Protein AF-A0A7Y3P538-F1 (afdb_monomer_lite)

Structure (mmCIF, N/CA/C/O backbone):
data_AF-A0A7Y3P538-F1
#
_entry.id   AF-A0A7Y3P538-F1
#
loop_
_atom_site.group_PDB
_atom_site.id
_atom_site.type_symbol
_atom_site.label_atom_id
_atom_site.label_alt_id
_atom_site.label_comp_id
_atom_site.label_asym_id
_atom_site.label_entity_id
_atom_site.label_seq_id
_atom_site.pdbx_PDB_ins_code
_atom_site.Cartn_x
_atom_site.Cartn_y
_atom_site.Cartn_z
_atom_site.occupancy
_atom_site.B_iso_or_equiv
_atom_site.auth_seq_id
_atom_site.auth_comp_id
_atom_site.auth_asym_id
_atom_site.auth_atom_id
_atom_site.pdbx_PDB_model_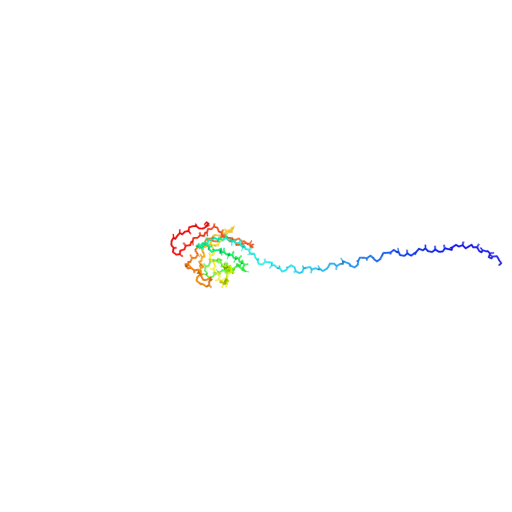num
ATOM 1 N N . MET A 1 1 ? 88.440 42.970 13.202 1.00 44.09 1 MET A N 1
ATOM 2 C CA . MET A 1 1 ? 88.211 44.032 14.210 1.00 44.09 1 MET A CA 1
ATOM 3 C C . MET A 1 1 ? 86.844 44.662 13.970 1.00 44.09 1 MET A C 1
ATOM 5 O O . MET A 1 1 ? 86.516 44.881 12.815 1.00 44.09 1 MET A O 1
ATOM 9 N N . LYS A 1 2 ? 86.126 44.970 15.065 1.00 43.16 2 LYS A N 1
ATOM 10 C CA . LYS A 1 2 ? 84.817 45.655 15.195 1.00 43.16 2 LYS A CA 1
ATOM 11 C C . LYS A 1 2 ? 83.531 44.844 14.953 1.00 43.16 2 LYS A C 1
ATOM 13 O O . LYS A 1 2 ? 82.947 44.858 13.881 1.00 43.16 2 LYS A O 1
ATOM 18 N N . SER A 1 3 ? 83.039 44.261 16.048 1.00 43.81 3 SER A N 1
ATOM 19 C CA . SER A 1 3 ? 81.609 44.252 16.410 1.00 43.81 3 SER A CA 1
ATOM 20 C C . SER A 1 3 ? 81.153 45.690 16.742 1.00 43.81 3 SER A C 1
ATOM 22 O O . SER A 1 3 ? 82.010 46.502 17.115 1.00 43.81 3 SER A O 1
ATOM 24 N N . PRO A 1 4 ? 79.847 46.030 16.659 1.00 54.31 4 PRO A N 1
ATOM 25 C CA . PRO A 1 4 ? 79.028 45.933 17.877 1.00 54.31 4 PRO A CA 1
ATOM 26 C C . PRO A 1 4 ? 77.517 45.627 17.699 1.00 54.31 4 PRO A C 1
ATOM 28 O O . PRO A 1 4 ? 76.877 45.981 16.718 1.00 54.31 4 PRO A O 1
ATOM 31 N N . PHE A 1 5 ? 76.991 44.981 18.746 1.00 46.22 5 PHE A N 1
ATOM 32 C CA . PHE A 1 5 ? 75.674 45.079 19.397 1.00 46.22 5 PHE A CA 1
ATOM 33 C C . PHE A 1 5 ? 74.522 45.871 18.745 1.00 46.22 5 PHE A C 1
ATOM 35 O O . PHE A 1 5 ? 74.598 47.089 18.627 1.00 46.22 5 PHE A O 1
ATOM 42 N N . PHE A 1 6 ? 73.355 45.219 18.621 1.00 47.97 6 PHE A N 1
ATOM 43 C CA . PHE A 1 6 ? 72.080 45.814 19.050 1.00 47.97 6 PHE A CA 1
ATOM 44 C C . PHE A 1 6 ? 71.106 44.743 19.567 1.00 47.97 6 PHE A C 1
ATOM 46 O O . PHE A 1 6 ? 70.861 43.722 18.932 1.00 47.97 6 PHE A O 1
ATOM 53 N N . ALA A 1 7 ? 70.572 44.987 20.761 1.00 48.38 7 ALA A N 1
ATOM 54 C CA . ALA A 1 7 ? 69.593 44.163 21.455 1.00 48.38 7 ALA A CA 1
ATOM 55 C C . ALA A 1 7 ? 68.154 44.566 21.085 1.00 48.38 7 ALA A C 1
ATOM 57 O O . ALA A 1 7 ? 67.889 45.755 20.931 1.00 48.38 7 ALA A O 1
ATOM 58 N N . ARG A 1 8 ? 67.214 43.608 21.062 1.00 49.75 8 ARG A N 1
ATOM 59 C CA . ARG A 1 8 ? 65.783 43.760 21.444 1.00 49.75 8 ARG A CA 1
ATOM 60 C C . ARG A 1 8 ? 65.087 42.398 21.307 1.00 49.75 8 ARG A C 1
ATOM 62 O O . ARG A 1 8 ? 65.003 41.843 20.228 1.00 49.75 8 ARG A O 1
ATOM 69 N N . ARG A 1 9 ? 64.854 41.702 22.422 1.00 47.31 9 ARG A N 1
ATOM 70 C CA . ARG A 1 9 ? 63.584 41.644 23.179 1.00 47.31 9 ARG A CA 1
ATOM 71 C C . ARG A 1 9 ? 62.372 41.143 22.374 1.00 47.31 9 ARG A C 1
ATOM 73 O O . ARG A 1 9 ? 61.715 41.919 21.705 1.00 47.31 9 ARG A O 1
ATOM 80 N N . ARG A 1 10 ? 62.050 39.880 22.683 1.00 49.94 10 ARG A N 1
ATOM 81 C CA . ARG A 1 10 ? 60.752 39.339 23.127 1.00 49.94 10 ARG A CA 1
ATOM 82 C C . ARG A 1 10 ? 59.571 39.295 22.142 1.00 49.94 10 ARG A C 1
ATOM 84 O O . ARG A 1 10 ? 59.116 40.299 21.620 1.00 49.94 10 ARG A O 1
ATOM 91 N N . THR A 1 11 ? 59.001 38.084 22.142 1.00 51.12 11 THR A N 1
ATOM 92 C CA . THR A 1 11 ? 57.578 37.724 22.025 1.00 51.12 11 THR A CA 1
ATOM 93 C C . THR A 1 11 ? 56.894 37.976 20.693 1.00 51.12 11 THR A C 1
ATOM 95 O O . THR A 1 11 ? 56.329 39.038 20.485 1.00 51.12 11 THR A O 1
ATOM 98 N N . LEU A 1 12 ? 56.799 36.915 19.890 1.00 48.12 12 LEU A N 1
ATOM 99 C CA . LEU A 1 12 ? 55.646 36.648 19.030 1.00 48.12 12 LEU A CA 1
ATOM 100 C C . LEU A 1 12 ? 55.311 35.161 19.171 1.00 48.12 12 LEU A C 1
ATOM 102 O O . LEU A 1 12 ? 55.848 34.300 18.481 1.00 48.12 12 LEU A O 1
ATOM 106 N N . GLY A 1 13 ? 54.496 34.874 20.185 1.00 44.81 13 GLY A N 1
ATOM 107 C CA . GLY A 1 13 ? 53.832 33.594 20.332 1.00 44.81 13 GLY A CA 1
ATOM 108 C C . GLY A 1 13 ? 52.580 33.544 19.462 1.00 44.81 13 GLY A C 1
ATOM 109 O O . GLY A 1 13 ? 51.925 34.558 19.251 1.00 44.81 13 GLY A O 1
ATOM 110 N N . SER A 1 14 ? 52.248 32.319 19.063 1.00 51.06 14 SER A N 1
ATOM 111 C CA . SER A 1 14 ? 50.906 31.862 18.713 1.00 51.06 14 SER A CA 1
ATOM 112 C C . SER A 1 14 ? 50.258 32.502 17.480 1.00 51.06 14 SER A C 1
ATOM 114 O O . SER A 1 14 ? 49.487 33.450 17.579 1.00 51.06 14 SER A O 1
ATOM 116 N N . LEU A 1 15 ? 50.483 31.891 16.315 1.00 53.59 15 LEU A N 1
ATOM 117 C CA . LEU A 1 15 ? 49.561 31.990 15.186 1.00 53.59 15 LEU A CA 1
ATOM 118 C C . LEU A 1 15 ? 49.199 30.584 14.696 1.00 53.59 15 LEU A C 1
ATOM 120 O O . LEU A 1 15 ? 49.924 29.951 13.940 1.00 53.59 15 LEU A O 1
ATOM 124 N N . LEU A 1 16 ? 48.057 30.143 15.222 1.00 49.12 16 LEU A N 1
ATOM 125 C CA . LEU A 1 16 ? 47.016 29.350 14.577 1.00 49.12 16 LEU A CA 1
ATOM 126 C C . LEU A 1 16 ? 47.419 28.050 13.863 1.00 49.12 16 LEU A C 1
ATOM 128 O O . LEU A 1 16 ? 47.806 28.021 12.698 1.00 49.12 16 LEU A O 1
ATOM 132 N N . ALA A 1 17 ? 47.120 26.957 14.569 1.00 47.69 17 ALA A N 1
ATOM 133 C CA . ALA A 1 17 ? 46.747 25.663 14.021 1.00 47.69 17 ALA A CA 1
ATOM 134 C C . ALA A 1 17 ? 45.646 25.830 12.957 1.00 47.69 17 ALA A C 1
ATOM 136 O O . ALA A 1 17 ? 44.467 26.018 13.265 1.00 47.69 17 ALA A O 1
ATOM 137 N N . LEU A 1 18 ? 46.056 25.798 11.692 1.00 49.16 18 LEU A N 1
ATOM 138 C CA . LEU A 1 18 ? 45.175 25.907 10.543 1.00 49.16 18 LEU A CA 1
ATOM 139 C C . LEU A 1 18 ? 44.612 24.519 10.204 1.00 49.16 18 LEU A C 1
ATOM 141 O O . LEU A 1 18 ? 45.267 23.690 9.583 1.00 49.16 18 LEU A O 1
ATOM 145 N N . ALA A 1 19 ? 43.375 24.306 10.651 1.00 49.66 19 ALA A N 1
ATOM 146 C CA . ALA A 1 19 ? 42.333 23.574 9.935 1.00 49.66 19 ALA A CA 1
ATOM 147 C C . ALA A 1 19 ? 42.648 22.132 9.483 1.00 49.66 19 ALA A C 1
ATOM 149 O O . ALA A 1 19 ? 42.671 21.808 8.297 1.00 49.66 19 ALA A O 1
ATOM 150 N N . ALA A 1 20 ? 42.727 21.226 10.457 1.00 48.34 20 ALA A N 1
ATOM 151 C CA . ALA A 1 20 ? 42.351 19.829 10.264 1.00 48.34 20 ALA A CA 1
ATOM 152 C C . ALA A 1 20 ? 40.820 19.731 10.094 1.00 48.34 20 ALA A C 1
ATOM 154 O O . ALA A 1 20 ? 40.092 19.512 11.057 1.00 48.34 20 ALA A O 1
ATOM 155 N N . ALA A 1 21 ? 40.317 19.962 8.882 1.00 51.53 21 ALA A N 1
ATOM 156 C CA . ALA A 1 21 ? 38.905 19.753 8.552 1.00 51.53 21 ALA A CA 1
ATOM 157 C C . ALA A 1 21 ? 38.716 19.413 7.066 1.00 51.53 21 ALA A C 1
ATOM 159 O O . ALA A 1 21 ? 37.837 19.952 6.401 1.00 51.53 21 ALA A O 1
ATOM 160 N N . LEU A 1 22 ? 39.536 18.510 6.521 1.00 50.47 22 LEU A N 1
ATOM 161 C CA . LEU A 1 22 ? 39.192 17.861 5.257 1.00 50.47 22 LEU A CA 1
ATOM 162 C C . LEU A 1 22 ? 38.254 16.686 5.540 1.00 50.47 22 LEU A C 1
ATOM 164 O O . LEU A 1 22 ? 38.666 15.547 5.731 1.00 50.47 22 LEU A O 1
ATOM 168 N N . SER A 1 23 ? 36.971 17.048 5.581 1.00 46.97 23 SER A N 1
ATOM 169 C CA . SER A 1 23 ? 35.873 16.333 4.927 1.00 46.97 23 SER A CA 1
ATOM 170 C C . SER A 1 23 ? 35.831 14.815 5.132 1.00 46.97 23 SER A C 1
ATOM 172 O O . SER A 1 23 ? 36.270 14.042 4.280 1.00 46.97 23 SER A O 1
ATOM 174 N N . LEU A 1 24 ? 35.151 14.396 6.207 1.00 49.81 24 LEU A N 1
ATOM 175 C CA . LEU A 1 24 ? 34.393 13.147 6.191 1.00 49.81 24 LEU A CA 1
ATOM 176 C C . LEU A 1 24 ? 33.415 13.232 5.012 1.00 49.81 24 LEU A C 1
ATOM 178 O O . LEU A 1 24 ? 32.384 13.900 5.091 1.00 49.81 24 LEU A O 1
ATOM 182 N N . GLY A 1 25 ? 33.765 12.581 3.905 1.00 41.06 25 GLY A N 1
ATOM 183 C CA . GLY A 1 25 ? 32.829 12.290 2.835 1.00 41.06 25 GLY A CA 1
ATOM 184 C C . GLY A 1 25 ? 31.712 11.442 3.422 1.00 41.06 25 GLY A C 1
ATOM 185 O O . GLY A 1 25 ? 31.897 10.255 3.684 1.00 41.06 25 GLY A O 1
ATOM 186 N N . SER A 1 26 ? 30.563 12.064 3.681 1.00 48.25 26 SER A N 1
ATOM 187 C CA . SER A 1 26 ? 29.347 11.332 3.990 1.00 48.25 26 SER A CA 1
ATOM 188 C C . SER A 1 26 ? 29.054 10.452 2.784 1.00 48.25 26 SER A C 1
ATOM 190 O O . SER A 1 26 ? 28.695 10.952 1.716 1.00 48.25 26 SER A O 1
ATOM 192 N N . VAL A 1 27 ? 29.241 9.146 2.945 1.00 47.38 27 VAL A N 1
ATOM 193 C CA . VAL A 1 27 ? 28.747 8.148 2.007 1.00 47.38 27 VAL A CA 1
ATOM 194 C C . VAL A 1 27 ? 27.227 8.285 2.041 1.00 47.38 27 VAL A C 1
ATOM 196 O O . VAL A 1 27 ? 26.561 7.796 2.952 1.00 47.38 27 VAL A O 1
ATOM 199 N N . GLY A 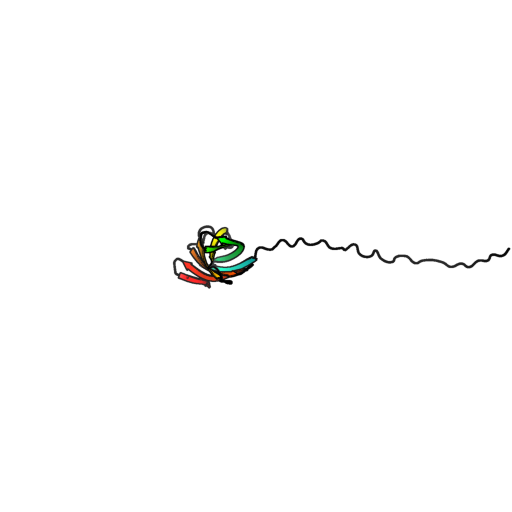1 28 ? 26.686 9.084 1.122 1.00 40.66 28 GLY A N 1
ATOM 200 C CA . GLY A 1 28 ? 25.256 9.255 0.947 1.00 40.66 28 GLY A CA 1
ATOM 201 C C . GLY A 1 28 ? 24.692 7.926 0.487 1.00 40.66 28 GLY A C 1
ATOM 202 O O . GLY A 1 28 ? 24.713 7.624 -0.701 1.00 40.66 28 GLY A O 1
ATOM 203 N N . SER A 1 29 ? 24.235 7.113 1.437 1.00 44.25 29 SER A N 1
ATOM 204 C CA . SER A 1 29 ? 23.421 5.943 1.140 1.00 44.25 29 SER A CA 1
ATOM 205 C C . SER A 1 29 ? 22.230 6.434 0.319 1.00 44.25 29 SER A C 1
ATOM 207 O O . SER A 1 29 ? 21.527 7.349 0.763 1.00 44.25 29 SER A O 1
ATOM 209 N N . ALA A 1 30 ? 22.058 5.914 -0.898 1.00 48.38 30 ALA A N 1
ATOM 210 C CA . ALA A 1 30 ? 20.920 6.234 -1.747 1.00 48.38 30 ALA A CA 1
ATOM 211 C C . ALA A 1 30 ? 19.647 5.939 -0.941 1.00 48.38 30 ALA A C 1
ATOM 213 O O . ALA A 1 30 ? 19.305 4.782 -0.708 1.00 48.38 30 ALA A O 1
ATOM 214 N N . ARG A 1 31 ? 19.002 6.985 -0.411 1.00 55.72 31 ARG A N 1
ATOM 215 C CA . ARG A 1 31 ? 17.783 6.829 0.382 1.00 55.72 31 ARG A CA 1
ATOM 216 C C . ARG A 1 31 ? 16.739 6.209 -0.536 1.00 55.72 31 ARG A C 1
ATOM 218 O O . ARG A 1 31 ? 16.419 6.797 -1.566 1.00 55.72 31 ARG A O 1
ATOM 225 N N . ALA A 1 32 ? 16.222 5.042 -0.154 1.00 62.69 32 ALA A N 1
ATOM 226 C CA . ALA A 1 32 ? 15.003 4.506 -0.738 1.00 62.69 32 ALA A CA 1
ATOM 227 C C . ALA A 1 32 ? 13.952 5.622 -0.757 1.00 62.69 32 ALA A C 1
ATOM 229 O O . ALA A 1 32 ? 13.802 6.367 0.219 1.00 62.69 32 ALA A O 1
ATOM 230 N N . ALA A 1 33 ? 13.289 5.788 -1.895 1.00 83.56 33 ALA A N 1
ATOM 231 C CA . ALA A 1 33 ? 12.320 6.848 -2.066 1.00 83.56 33 ALA A CA 1
ATOM 232 C C . ALA A 1 33 ? 11.062 6.508 -1.272 1.00 83.56 33 ALA A C 1
ATOM 234 O O . ALA A 1 33 ? 10.236 5.713 -1.723 1.00 83.56 33 ALA A O 1
ATOM 235 N N . CYS A 1 34 ? 10.964 7.074 -0.072 1.00 93.00 34 CYS A N 1
ATOM 236 C CA . CYS A 1 34 ? 9.865 6.809 0.837 1.00 93.00 34 CYS A CA 1
ATOM 237 C C . CYS A 1 34 ? 8.883 7.981 0.904 1.00 93.00 34 CYS A C 1
ATOM 239 O O . CYS A 1 34 ? 9.297 9.133 1.039 1.00 93.00 34 CYS A O 1
ATOM 241 N N . SER A 1 35 ? 7.588 7.680 0.907 1.00 94.50 35 SER A N 1
ATOM 242 C CA . SER A 1 35 ? 6.524 8.592 1.327 1.00 94.50 35 SER A CA 1
ATOM 243 C C . SER A 1 35 ? 5.913 8.121 2.636 1.00 94.50 35 SER A C 1
ATOM 245 O O . SER A 1 35 ? 5.903 6.928 2.934 1.00 94.50 35 SER A O 1
ATOM 247 N N . SER A 1 36 ? 5.341 9.047 3.400 1.00 94.81 36 SER A N 1
ATOM 248 C CA . SER A 1 36 ? 4.535 8.708 4.567 1.00 94.81 36 SER A CA 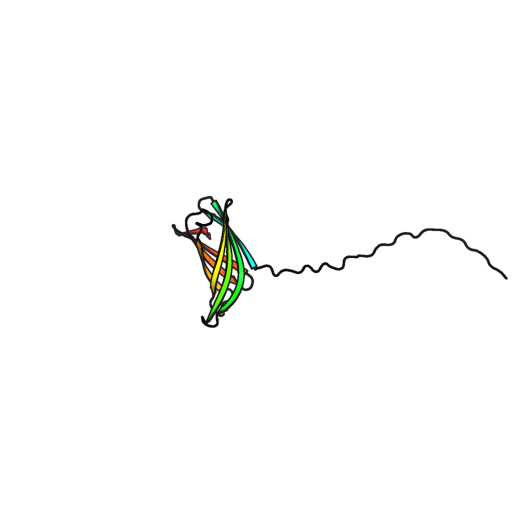1
ATOM 249 C C . SER A 1 36 ? 3.250 9.516 4.576 1.00 94.81 36 SER A C 1
ATOM 251 O O . SER A 1 36 ? 3.268 10.720 4.327 1.00 94.81 36 SER A O 1
ATOM 253 N N . GLU A 1 37 ? 2.149 8.843 4.882 1.00 94.56 37 GLU A N 1
ATOM 254 C CA . GLU A 1 37 ? 0.827 9.435 5.018 1.00 94.56 37 GLU A CA 1
ATOM 255 C C . GLU A 1 37 ? 0.170 8.981 6.316 1.00 94.56 37 GLU A C 1
ATOM 257 O O . GLU A 1 37 ? 0.502 7.931 6.876 1.00 94.56 37 GLU A O 1
ATOM 262 N N . ARG A 1 38 ? -0.748 9.805 6.819 1.00 93.81 38 ARG A N 1
ATOM 263 C CA . ARG A 1 38 ? -1.493 9.535 8.045 1.00 93.81 38 ARG A CA 1
ATOM 264 C C . ARG A 1 38 ? -2.978 9.700 7.797 1.00 93.81 38 ARG A C 1
ATOM 266 O O . ARG A 1 38 ? -3.408 10.681 7.200 1.00 93.81 38 ARG A O 1
ATOM 273 N N . PHE A 1 39 ? -3.735 8.764 8.336 1.00 90.75 39 PHE A N 1
ATOM 274 C CA . PHE A 1 39 ? -5.178 8.673 8.240 1.00 90.75 39 PHE A CA 1
ATOM 275 C C . PHE A 1 39 ? -5.767 8.420 9.625 1.00 90.75 39 PHE A C 1
ATOM 277 O O . PHE A 1 39 ? -5.052 8.108 10.578 1.00 90.75 39 PHE A O 1
ATOM 284 N N . THR A 1 40 ? -7.085 8.529 9.742 1.00 90.62 40 THR A N 1
ATOM 285 C CA . THR A 1 40 ? -7.810 8.070 10.930 1.00 90.62 40 THR A CA 1
ATOM 286 C C . THR A 1 40 ? -8.847 7.045 10.498 1.00 90.62 40 THR A C 1
ATOM 288 O O . THR A 1 40 ? -9.711 7.358 9.684 1.00 90.62 40 THR A O 1
ATOM 291 N N . VAL A 1 41 ? -8.765 5.834 11.046 1.00 88.81 41 VAL A N 1
ATOM 292 C CA . VAL A 1 41 ? -9.687 4.721 10.785 1.00 88.81 41 VAL A CA 1
ATOM 293 C C . VAL A 1 41 ? -10.372 4.370 12.096 1.00 88.81 41 VAL A C 1
ATOM 295 O O . VAL A 1 41 ? -9.694 4.039 13.061 1.00 88.81 41 VAL A O 1
ATOM 298 N N . GLU A 1 42 ? -11.699 4.495 12.166 1.00 85.88 42 GLU A N 1
ATOM 299 C CA . GLU A 1 42 ? -12.475 4.190 13.384 1.00 85.88 42 GLU A CA 1
ATOM 300 C C . GLU A 1 42 ? -11.916 4.860 14.658 1.00 85.88 42 GLU A C 1
ATOM 302 O O . GLU A 1 42 ? -11.840 4.258 15.726 1.00 85.88 42 GLU A O 1
ATOM 307 N N . ARG A 1 43 ? -11.498 6.131 14.551 1.00 89.50 43 ARG A N 1
ATOM 308 C CA . ARG A 1 43 ? -10.828 6.913 15.621 1.00 89.50 43 ARG A CA 1
ATOM 309 C C . ARG A 1 43 ? -9.423 6.433 16.007 1.00 89.50 43 ARG A C 1
ATOM 311 O O . ARG A 1 43 ? -8.816 7.014 16.903 1.00 89.50 43 ARG A O 1
ATOM 318 N N . THR A 1 44 ? -8.878 5.440 15.316 1.00 91.94 44 THR A N 1
ATOM 319 C CA . THR A 1 44 ? -7.490 5.003 15.466 1.00 91.94 44 THR A CA 1
ATOM 320 C C . THR A 1 44 ? -6.620 5.685 14.410 1.00 91.94 44 THR A C 1
ATOM 322 O O . THR A 1 44 ? -6.911 5.575 13.216 1.00 91.94 44 THR A O 1
ATOM 325 N N . PRO A 1 45 ? -5.550 6.400 14.798 1.00 94.19 45 PRO A N 1
ATOM 326 C CA . PRO A 1 45 ? -4.632 6.962 13.822 1.00 94.19 45 PRO A CA 1
ATOM 327 C C . PRO A 1 45 ? -3.855 5.832 13.137 1.00 94.19 45 PRO A C 1
ATOM 329 O O . PRO A 1 45 ? -3.251 4.985 13.796 1.00 94.19 45 PRO A O 1
ATOM 332 N N . LEU A 1 46 ? -3.872 5.840 11.810 1.00 95.25 46 LEU A N 1
ATOM 333 C CA . LEU A 1 46 ? -3.166 4.907 10.942 1.00 95.25 46 LEU A CA 1
ATOM 334 C C . LEU A 1 46 ? -2.066 5.675 10.211 1.00 95.25 46 LEU A C 1
ATOM 336 O O . LEU A 1 46 ? -2.347 6.669 9.546 1.00 95.25 46 LEU A O 1
ATOM 340 N N . SER A 1 47 ? -0.821 5.229 10.312 1.00 96.75 47 SER A N 1
ATOM 341 C CA . SER A 1 47 ? 0.287 5.734 9.499 1.00 96.75 47 SER A CA 1
ATOM 342 C C . SER A 1 47 ? 0.668 4.696 8.454 1.00 96.75 47 SER A C 1
ATOM 344 O O . SER A 1 47 ? 0.731 3.504 8.752 1.00 96.75 47 SER A O 1
ATOM 346 N N . ILE A 1 48 ? 0.934 5.150 7.236 1.00 96.81 48 ILE A N 1
ATOM 347 C CA . ILE A 1 48 ? 1.396 4.314 6.131 1.00 96.81 48 ILE A CA 1
ATOM 348 C C . ILE A 1 48 ? 2.681 4.924 5.610 1.00 96.81 48 ILE A C 1
ATOM 350 O O . ILE A 1 48 ? 2.721 6.102 5.262 1.00 96.81 48 ILE A O 1
ATOM 354 N N . GLN A 1 49 ? 3.737 4.131 5.566 1.00 97.25 49 GLN A N 1
ATOM 355 C CA . GLN A 1 49 ? 4.993 4.478 4.935 1.00 97.25 49 GLN A CA 1
ATOM 356 C C . GLN A 1 49 ? 5.206 3.546 3.750 1.00 97.25 49 GLN A C 1
ATOM 358 O O . GLN A 1 49 ? 5.164 2.331 3.906 1.00 97.25 49 GLN A O 1
ATOM 363 N N . LEU A 1 50 ? 5.426 4.117 2.575 1.00 96.56 50 LEU A N 1
ATOM 364 C CA . LEU A 1 50 ? 5.701 3.381 1.348 1.00 96.56 50 LEU A CA 1
ATOM 365 C C . LEU A 1 50 ? 7.120 3.702 0.928 1.00 96.56 50 LEU A C 1
ATOM 367 O O . LEU A 1 50 ? 7.449 4.875 0.815 1.00 96.56 50 LEU A O 1
ATOM 371 N N . CYS A 1 51 ? 7.944 2.694 0.691 1.00 95.19 51 CYS A N 1
ATOM 372 C CA . CYS A 1 51 ? 9.312 2.856 0.227 1.00 95.19 51 CYS A CA 1
ATOM 373 C C . CYS A 1 51 ? 9.496 2.089 -1.076 1.00 95.19 51 CYS A C 1
ATOM 375 O O . CYS A 1 51 ? 9.368 0.867 -1.112 1.00 95.19 51 CYS A O 1
ATOM 377 N N . LEU A 1 52 ? 9.806 2.807 -2.152 1.00 94.00 52 LEU A N 1
ATOM 378 C CA . LEU A 1 52 ? 10.140 2.192 -3.430 1.00 94.00 52 LEU A CA 1
ATOM 379 C C . LEU A 1 52 ? 11.543 1.580 -3.335 1.00 94.00 52 LEU A C 1
ATOM 381 O O . LEU A 1 52 ? 12.521 2.309 -3.147 1.00 94.00 52 LEU A O 1
ATOM 385 N N . SER A 1 53 ? 11.641 0.257 -3.461 1.00 90.19 53 SER A N 1
ATOM 386 C CA . SER A 1 53 ? 12.913 -0.466 -3.373 1.00 90.19 53 SER A CA 1
ATOM 387 C C . SER A 1 53 ? 13.559 -0.655 -4.745 1.00 90.19 53 SER A C 1
ATOM 389 O O . SER A 1 53 ? 14.767 -0.469 -4.887 1.00 90.19 53 SER A O 1
ATOM 391 N N . SER A 1 54 ? 12.774 -0.966 -5.779 1.00 89.56 54 SER A N 1
ATOM 392 C CA . SER A 1 54 ? 13.270 -1.080 -7.153 1.00 89.56 54 SER A CA 1
ATOM 393 C C . SER A 1 54 ? 12.148 -0.969 -8.184 1.00 89.56 54 SER A C 1
ATOM 395 O O . SER A 1 54 ? 10.970 -1.142 -7.874 1.00 89.56 54 SER A O 1
ATOM 397 N N . ILE A 1 55 ? 12.519 -0.682 -9.435 1.00 89.88 55 ILE A N 1
ATOM 398 C CA . ILE A 1 55 ? 11.645 -0.888 -10.590 1.00 89.88 55 ILE A CA 1
ATOM 399 C C . ILE A 1 55 ? 12.422 -1.693 -11.625 1.00 89.88 55 ILE A C 1
ATOM 401 O O . ILE A 1 55 ? 13.432 -1.216 -12.142 1.00 89.88 55 ILE A O 1
ATOM 405 N N . ALA A 1 56 ? 11.947 -2.896 -11.928 1.00 88.81 56 ALA A N 1
ATOM 406 C CA . ALA A 1 56 ? 12.526 -3.783 -12.925 1.00 88.81 56 ALA A CA 1
ATOM 407 C C . ALA A 1 56 ? 11.645 -3.841 -14.177 1.00 88.81 56 ALA A C 1
ATOM 409 O O . ALA A 1 56 ? 10.441 -3.592 -14.121 1.00 88.81 56 ALA A O 1
ATOM 410 N N . ILE A 1 57 ? 12.249 -4.159 -15.318 1.00 86.12 57 ILE A N 1
ATOM 411 C CA . ILE A 1 57 ? 11.510 -4.535 -16.525 1.00 86.12 57 ILE A CA 1
ATOM 412 C C . ILE A 1 57 ? 11.313 -6.046 -16.456 1.00 86.12 57 ILE A C 1
ATOM 414 O O . ILE A 1 57 ? 12.288 -6.773 -16.275 1.00 86.12 57 ILE A O 1
ATOM 418 N N . ASP A 1 58 ? 10.074 -6.503 -16.602 1.00 81.94 58 ASP A N 1
ATOM 419 C CA . ASP A 1 58 ? 9.762 -7.903 -16.852 1.00 81.94 58 ASP A CA 1
ATOM 420 C C . ASP A 1 58 ? 9.679 -8.113 -18.376 1.00 81.94 58 ASP A C 1
ATOM 422 O O . ASP A 1 58 ? 8.681 -7.732 -19.005 1.00 81.94 58 ASP A O 1
ATOM 426 N N . PRO A 1 59 ? 10.729 -8.681 -19.000 1.00 69.00 59 PRO A N 1
ATOM 427 C CA . PRO A 1 59 ? 10.767 -8.879 -20.443 1.00 69.00 59 PRO A CA 1
ATOM 428 C C . PRO A 1 59 ? 9.759 -9.931 -20.924 1.00 69.00 59 PRO A C 1
ATOM 430 O O . PRO A 1 59 ? 9.393 -9.902 -22.096 1.00 69.00 59 PRO A O 1
ATOM 433 N N . ALA A 1 60 ? 9.301 -10.840 -20.056 1.00 75.38 60 ALA A N 1
ATOM 434 C CA . ALA A 1 60 ? 8.335 -11.874 -20.418 1.00 75.38 60 ALA A CA 1
ATOM 435 C C . ALA A 1 60 ? 6.902 -11.327 -20.421 1.00 75.38 60 ALA A C 1
ATOM 437 O O . ALA A 1 60 ? 6.110 -11.667 -21.299 1.00 75.38 60 ALA A O 1
ATOM 438 N N . ALA A 1 61 ? 6.581 -10.451 -19.467 1.00 69.56 61 ALA A N 1
ATOM 439 C CA . ALA A 1 61 ? 5.263 -9.828 -19.360 1.00 69.56 61 ALA A CA 1
ATOM 440 C C . ALA A 1 61 ? 5.118 -8.541 -20.189 1.00 69.56 61 ALA A C 1
ATOM 442 O O . ALA A 1 61 ? 4.028 -7.974 -20.243 1.00 69.56 61 ALA A O 1
ATOM 443 N N . GLY A 1 62 ? 6.207 -8.039 -20.787 1.00 79.31 62 GLY A N 1
ATOM 444 C CA . GLY A 1 62 ? 6.209 -6.744 -21.468 1.00 79.31 62 GLY A CA 1
ATOM 445 C C . GLY A 1 62 ? 5.725 -5.623 -20.546 1.00 79.31 62 GLY A C 1
ATOM 446 O O . GLY A 1 62 ? 4.986 -4.748 -20.986 1.00 79.31 62 GLY A O 1
ATOM 447 N N . SER A 1 63 ? 6.081 -5.694 -19.260 1.00 84.94 63 SER A N 1
ATOM 448 C CA . SER A 1 63 ? 5.633 -4.779 -18.206 1.00 84.94 63 SER A CA 1
ATOM 449 C C . SER A 1 63 ? 6.802 -4.352 -17.321 1.00 84.94 63 SER A C 1
ATOM 451 O O . SER A 1 63 ? 7.910 -4.885 -17.417 1.00 84.94 63 SER A O 1
ATOM 453 N N . ARG A 1 64 ? 6.590 -3.346 -16.474 1.00 90.12 64 ARG A N 1
ATOM 454 C CA . ARG A 1 64 ? 7.540 -2.989 -15.415 1.00 90.12 64 ARG A CA 1
ATOM 455 C C . ARG A 1 64 ? 6.969 -3.423 -14.075 1.00 90.12 64 ARG A C 1
ATOM 457 O O . ARG A 1 64 ? 5.789 -3.215 -13.827 1.00 90.12 64 ARG A O 1
ATOM 464 N N . ILE A 1 65 ? 7.806 -3.968 -13.204 1.00 91.81 65 ILE A N 1
ATOM 465 C CA . ILE A 1 65 ? 7.422 -4.339 -11.842 1.00 91.81 65 ILE A CA 1
ATOM 466 C C . ILE A 1 65 ? 8.107 -3.374 -10.884 1.00 91.81 65 ILE A C 1
ATOM 468 O O . ILE A 1 65 ? 9.337 -3.315 -10.835 1.00 91.81 65 ILE A O 1
ATOM 472 N N . ALA A 1 66 ? 7.320 -2.602 -10.141 1.00 92.06 66 ALA A N 1
ATOM 473 C CA . ALA A 1 66 ? 7.816 -1.802 -9.030 1.00 92.06 66 ALA A CA 1
ATOM 474 C C . ALA A 1 66 ? 7.661 -2.574 -7.720 1.00 92.06 66 ALA A C 1
ATOM 476 O O . ALA A 1 66 ? 6.563 -3.008 -7.373 1.00 92.06 66 ALA A O 1
ATOM 477 N N . HIS A 1 67 ? 8.759 -2.724 -6.988 1.00 94.00 67 HIS A N 1
ATOM 478 C CA . HIS A 1 67 ? 8.762 -3.311 -5.658 1.00 94.00 67 HIS A CA 1
ATOM 479 C C . HIS A 1 67 ? 8.649 -2.194 -4.623 1.00 94.00 67 HIS A C 1
ATOM 481 O O . HIS A 1 67 ? 9.474 -1.276 -4.585 1.00 94.00 67 HIS A O 1
ATOM 487 N N . VAL A 1 68 ? 7.600 -2.252 -3.809 1.00 95.38 68 VAL A N 1
ATOM 488 C CA . VAL A 1 68 ? 7.306 -1.253 -2.782 1.00 95.38 68 VAL A CA 1
ATOM 489 C C . VAL A 1 68 ? 7.164 -1.951 -1.443 1.00 95.38 68 VAL A C 1
ATOM 491 O O . VAL A 1 68 ? 6.344 -2.850 -1.280 1.00 95.38 68 VAL A O 1
ATOM 494 N N . GLU A 1 69 ? 7.938 -1.509 -0.466 1.00 96.56 69 GLU A N 1
ATOM 495 C CA . GLU A 1 69 ? 7.756 -1.903 0.921 1.00 96.56 69 GLU A CA 1
ATOM 496 C C . GLU A 1 69 ? 6.733 -0.975 1.575 1.00 96.56 69 GLU A C 1
ATOM 498 O O . GLU A 1 69 ? 6.922 0.241 1.617 1.00 96.56 69 GLU A O 1
ATOM 503 N N . ALA A 1 70 ? 5.646 -1.546 2.081 1.00 96.88 70 ALA A N 1
ATOM 504 C CA . ALA A 1 70 ? 4.601 -0.828 2.790 1.00 96.88 70 ALA A CA 1
ATOM 505 C C . ALA A 1 70 ? 4.665 -1.160 4.279 1.00 96.88 70 ALA A C 1
ATOM 507 O O . ALA A 1 70 ? 4.409 -2.292 4.679 1.00 96.88 70 ALA A O 1
ATOM 508 N N . THR A 1 71 ? 4.975 -0.169 5.109 1.00 97.56 71 THR A N 1
ATOM 509 C CA . THR A 1 71 ? 4.870 -0.267 6.565 1.00 97.56 71 THR A CA 1
ATOM 510 C C . THR A 1 71 ? 3.616 0.457 7.027 1.00 97.56 71 THR A C 1
ATOM 512 O O . THR A 1 71 ? 3.483 1.666 6.848 1.00 97.56 71 THR A O 1
ATOM 515 N N . THR A 1 72 ? 2.696 -0.276 7.640 1.00 96.94 72 THR A N 1
ATOM 516 C CA . THR A 1 72 ? 1.482 0.266 8.254 1.00 96.94 72 THR A CA 1
ATOM 517 C C . THR A 1 72 ? 1.588 0.204 9.764 1.00 96.94 72 THR A C 1
ATOM 519 O O . THR A 1 72 ? 1.987 -0.828 10.305 1.00 96.94 72 THR A O 1
ATOM 522 N N . SER A 1 73 ? 1.195 1.267 10.456 1.00 97.00 73 SER A N 1
ATOM 523 C CA . SER A 1 73 ? 1.263 1.325 11.914 1.00 97.00 73 SER A CA 1
ATOM 524 C C . SER A 1 73 ? 0.095 2.067 12.552 1.00 97.00 73 SER A C 1
ATOM 526 O O . SER A 1 73 ? -0.427 3.050 12.030 1.00 97.00 73 SER A O 1
ATOM 528 N N . THR A 1 74 ? -0.300 1.579 13.719 1.00 96.25 74 THR A N 1
ATOM 529 C CA . THR A 1 74 ? -1.161 2.245 14.699 1.00 96.25 74 THR A CA 1
ATOM 530 C C . THR A 1 74 ? -0.301 2.648 15.908 1.00 96.25 74 THR A C 1
ATOM 532 O O . THR A 1 74 ? 0.882 2.300 15.962 1.00 96.25 74 THR A O 1
ATOM 535 N N . PRO A 1 75 ? -0.842 3.344 16.927 1.00 96.00 75 PRO A N 1
ATOM 536 C CA . PRO A 1 75 ? -0.078 3.657 18.136 1.00 96.00 75 PRO A CA 1
ATOM 537 C C . PRO A 1 75 ? 0.446 2.430 18.889 1.00 96.00 75 PRO A C 1
ATOM 539 O O . PRO A 1 75 ? 1.366 2.557 19.691 1.00 96.00 75 PRO A O 1
ATOM 542 N N . THR A 1 76 ? -0.154 1.255 18.676 1.00 95.25 76 THR A N 1
ATOM 543 C CA . THR A 1 76 ? 0.138 0.043 19.450 1.00 95.25 76 THR A CA 1
ATOM 544 C C . THR A 1 76 ? 0.812 -1.058 18.638 1.00 95.25 76 THR A C 1
ATOM 546 O O . THR A 1 76 ? 1.429 -1.941 19.234 1.00 95.25 76 THR A O 1
ATOM 549 N N . ARG A 1 77 ? 0.698 -1.052 17.302 1.00 97.06 77 ARG A N 1
ATOM 550 C CA . ARG A 1 77 ? 1.221 -2.117 16.431 1.00 97.06 77 ARG A CA 1
ATOM 551 C C . ARG A 1 77 ? 1.747 -1.574 15.111 1.00 97.06 77 ARG A C 1
ATOM 553 O O . ARG A 1 77 ? 1.277 -0.562 14.610 1.00 97.06 77 ARG A O 1
ATOM 560 N N . SER A 1 78 ? 2.686 -2.303 14.518 1.00 97.12 78 SER A N 1
ATOM 561 C CA . SER A 1 78 ? 3.205 -2.044 13.177 1.00 97.12 78 SER A CA 1
ATOM 562 C C . SER A 1 78 ? 3.337 -3.357 12.419 1.00 97.12 78 SER A C 1
ATOM 564 O O . SER A 1 78 ? 3.637 -4.388 13.019 1.00 97.12 78 SER A O 1
ATOM 566 N N . ALA A 1 79 ? 3.131 -3.308 11.111 1.00 97.19 79 ALA A N 1
ATOM 567 C CA . ALA A 1 79 ? 3.326 -4.426 10.201 1.00 97.19 79 ALA A CA 1
ATOM 568 C C . ALA A 1 79 ? 3.930 -3.924 8.891 1.00 97.19 79 ALA A C 1
ATOM 570 O O . ALA A 1 79 ? 3.688 -2.785 8.488 1.00 97.19 79 ALA A O 1
ATOM 571 N N . THR A 1 80 ? 4.689 -4.789 8.228 1.00 96.62 80 THR A N 1
ATOM 572 C CA . THR A 1 80 ? 5.336 -4.493 6.951 1.00 96.62 80 THR A CA 1
ATOM 573 C C . THR A 1 80 ? 4.928 -5.538 5.921 1.00 96.62 80 THR A C 1
ATOM 575 O O . THR A 1 80 ? 4.877 -6.729 6.229 1.00 96.62 80 THR A O 1
ATOM 578 N N . ALA A 1 81 ? 4.646 -5.093 4.700 1.00 95.12 81 ALA A N 1
ATOM 579 C CA . ALA A 1 81 ? 4.296 -5.925 3.559 1.00 95.12 81 ALA A CA 1
ATOM 580 C C . ALA A 1 81 ? 5.131 -5.528 2.335 1.00 95.12 81 ALA A C 1
ATOM 582 O O . ALA A 1 81 ? 5.462 -4.359 2.144 1.00 95.12 81 ALA A O 1
ATOM 583 N N . GLN A 1 82 ? 5.459 -6.507 1.495 1.00 95.81 82 GLN A N 1
ATOM 584 C CA . GLN A 1 82 ? 6.106 -6.278 0.204 1.00 95.81 82 GLN A CA 1
ATOM 585 C C . GLN A 1 82 ? 5.039 -6.302 -0.892 1.00 95.81 82 GLN A C 1
ATOM 587 O O . GLN A 1 82 ? 4.278 -7.262 -1.002 1.00 95.81 82 GLN A O 1
ATOM 592 N N . LEU A 1 83 ? 4.988 -5.244 -1.694 1.00 94.88 83 LEU A N 1
ATOM 593 C CA . LEU A 1 83 ? 4.054 -5.071 -2.799 1.00 94.88 83 LEU A CA 1
ATOM 594 C C . LEU A 1 83 ? 4.821 -5.156 -4.119 1.00 94.88 83 LEU A C 1
ATOM 596 O O . LEU A 1 83 ? 5.843 -4.493 -4.294 1.00 94.88 83 LEU A O 1
ATOM 600 N N . ALA A 1 84 ? 4.312 -5.950 -5.057 1.00 93.81 84 ALA A N 1
ATOM 601 C CA . ALA A 1 84 ? 4.785 -5.983 -6.436 1.00 93.81 84 ALA A CA 1
ATOM 602 C C . ALA A 1 84 ? 3.722 -5.331 -7.326 1.00 93.81 84 ALA A C 1
ATOM 604 O O . ALA A 1 84 ? 2.628 -5.868 -7.494 1.00 93.81 84 ALA A O 1
ATOM 605 N N . LEU A 1 85 ? 4.031 -4.149 -7.853 1.00 93.00 85 LEU A N 1
ATOM 606 C CA . LEU A 1 85 ? 3.110 -3.332 -8.635 1.00 93.00 85 LEU A CA 1
ATOM 607 C C . LEU A 1 85 ? 3.422 -3.481 -10.120 1.00 93.00 85 LEU A C 1
ATOM 609 O O . LEU A 1 85 ? 4.535 -3.182 -10.554 1.00 93.00 85 LEU A O 1
ATOM 613 N N . LEU A 1 86 ? 2.429 -3.900 -10.897 1.00 91.81 86 LEU A N 1
ATOM 614 C CA . LEU A 1 86 ? 2.524 -3.942 -12.352 1.00 91.81 86 LEU A CA 1
ATOM 615 C C . LEU A 1 86 ? 2.301 -2.538 -12.916 1.00 91.81 86 LEU A C 1
ATOM 617 O O . LEU A 1 86 ? 1.258 -1.925 -12.688 1.00 91.81 86 LEU A O 1
ATOM 621 N N . LEU A 1 87 ? 3.286 -2.037 -13.654 1.00 90.44 87 LEU A N 1
ATOM 622 C CA . LEU A 1 87 ? 3.267 -0.731 -14.296 1.00 90.44 87 LEU A CA 1
ATOM 623 C C . LEU A 1 87 ? 3.234 -0.892 -15.824 1.00 90.44 87 LEU A C 1
ATOM 625 O O . LEU A 1 87 ? 3.984 -1.716 -16.368 1.00 90.44 87 LEU A O 1
ATOM 629 N N . PRO A 1 88 ? 2.440 -0.074 -16.540 1.00 85.81 88 PRO A N 1
ATOM 630 C CA . PRO A 1 88 ? 2.465 -0.054 -17.995 1.00 85.81 88 PRO A CA 1
ATOM 631 C C . PRO A 1 88 ? 3.841 0.374 -18.526 1.00 85.81 88 PRO A C 1
ATOM 633 O O . PRO A 1 88 ? 4.543 1.205 -17.937 1.00 85.81 88 PRO A O 1
ATOM 636 N N . VAL A 1 89 ? 4.243 -0.185 -19.667 1.00 82.12 89 VAL A N 1
ATOM 637 C CA . VAL A 1 89 ? 5.487 0.216 -20.339 1.00 82.12 89 VAL A CA 1
ATOM 638 C C . VAL A 1 89 ? 5.311 1.590 -20.976 1.00 82.12 89 VAL A C 1
ATOM 640 O O . VAL A 1 89 ? 4.275 1.895 -21.554 1.00 82.12 89 VAL A O 1
ATOM 643 N N . GLY A 1 90 ? 6.341 2.432 -20.867 1.00 78.25 90 GLY A N 1
ATOM 644 C CA . GLY A 1 90 ? 6.364 3.766 -21.474 1.00 78.25 90 GLY A CA 1
ATOM 645 C C . GLY A 1 90 ? 5.648 4.859 -20.674 1.00 78.25 90 GLY A C 1
ATOM 646 O O . GLY A 1 90 ? 5.882 6.033 -20.943 1.00 78.25 90 GLY A O 1
ATOM 647 N N . SER A 1 91 ? 4.853 4.516 -19.655 1.00 73.88 91 SER A N 1
ATOM 648 C CA . SER A 1 91 ? 4.261 5.502 -18.744 1.00 73.88 91 SER A CA 1
ATOM 649 C C . SER A 1 91 ? 5.184 5.790 -17.560 1.00 73.88 91 SER 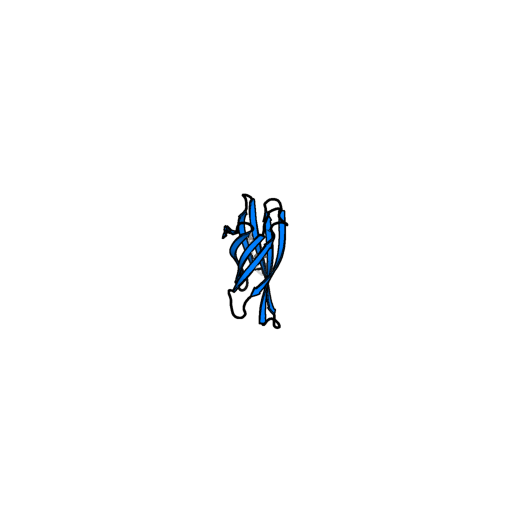A C 1
ATOM 651 O O . SER A 1 91 ? 5.598 4.881 -16.833 1.00 73.88 91 SER A O 1
ATOM 653 N N . SER A 1 92 ? 5.511 7.065 -17.371 1.00 81.75 92 SER A N 1
ATOM 654 C CA . SER A 1 92 ? 6.182 7.580 -16.182 1.00 81.75 92 SER A CA 1
ATOM 655 C C . SER A 1 92 ? 5.766 9.041 -15.987 1.00 81.75 92 SER A C 1
ATOM 657 O O . SER A 1 92 ? 6.142 9.870 -16.816 1.00 81.75 92 SER A O 1
ATOM 659 N N . PRO A 1 93 ? 5.035 9.385 -14.917 1.00 85.75 93 PRO A N 1
ATOM 660 C CA . PRO A 1 93 ? 4.602 8.511 -13.824 1.00 85.75 93 PRO A CA 1
ATOM 661 C C . PRO A 1 93 ? 3.514 7.501 -14.231 1.00 85.75 93 PRO A C 1
ATOM 663 O O . PRO A 1 93 ? 2.913 7.611 -15.299 1.00 85.75 93 PRO A O 1
ATOM 666 N N . ALA A 1 94 ? 3.297 6.491 -13.391 1.00 91.25 94 ALA A N 1
ATOM 667 C CA . ALA A 1 94 ? 2.291 5.450 -13.580 1.00 91.25 94 ALA A CA 1
ATOM 668 C C . ALA A 1 94 ? 1.419 5.302 -12.326 1.00 91.25 94 ALA A C 1
ATOM 670 O O . ALA A 1 94 ? 1.912 5.454 -11.211 1.00 91.25 94 ALA A O 1
ATOM 671 N N . HIS A 1 95 ? 0.142 4.966 -12.511 1.00 93.19 95 HIS A N 1
ATOM 672 C CA . HIS A 1 95 ? -0.761 4.622 -11.413 1.00 93.19 95 HIS A CA 1
ATOM 673 C C . HIS A 1 95 ? -0.874 3.103 -11.289 1.00 93.19 95 HIS A C 1
ATOM 675 O O . HIS A 1 95 ? -1.022 2.413 -12.299 1.00 93.19 95 HIS A O 1
ATOM 681 N N . ALA A 1 96 ? -0.816 2.588 -10.064 1.00 93.88 96 ALA A N 1
ATOM 682 C CA . ALA A 1 96 ? -0.949 1.164 -9.787 1.00 93.88 96 ALA A CA 1
ATOM 683 C C . ALA A 1 96 ? -1.870 0.914 -8.588 1.00 93.88 96 ALA A C 1
ATOM 685 O O . ALA A 1 96 ? -1.692 1.553 -7.547 1.00 93.88 96 ALA A O 1
ATOM 686 N N . PRO A 1 97 ? -2.829 -0.018 -8.693 1.00 95.38 97 PRO A N 1
ATOM 687 C CA . PRO A 1 97 ? -3.617 -0.428 -7.545 1.00 95.38 97 PRO A CA 1
ATOM 688 C C . PRO A 1 97 ? -2.758 -1.254 -6.578 1.00 95.38 97 PRO A C 1
ATOM 690 O O . PRO A 1 97 ? -1.947 -2.083 -6.993 1.00 95.38 97 PRO A O 1
ATOM 693 N N . ALA A 1 98 ? -2.968 -1.057 -5.283 1.00 95.81 98 ALA A N 1
ATOM 694 C CA . ALA A 1 98 ? -2.398 -1.871 -4.219 1.00 95.81 98 ALA A CA 1
ATOM 695 C C . ALA A 1 98 ? -3.465 -2.183 -3.169 1.00 95.81 98 ALA A C 1
ATOM 697 O O . ALA A 1 98 ? -4.486 -1.505 -3.063 1.00 95.81 98 ALA A O 1
ATOM 698 N N . THR A 1 99 ? -3.263 -3.244 -2.398 1.00 96.00 99 THR A N 1
ATOM 699 C CA . THR A 1 99 ? -4.194 -3.653 -1.344 1.00 96.00 99 THR A CA 1
ATOM 700 C C . THR A 1 99 ? -3.398 -4.061 -0.115 1.00 96.00 99 THR A C 1
ATOM 702 O O . THR A 1 99 ? -2.405 -4.779 -0.236 1.00 96.00 99 THR A O 1
ATOM 705 N N . ILE A 1 100 ? -3.800 -3.559 1.053 1.00 95.19 100 ILE A N 1
ATOM 706 C CA . ILE A 1 100 ? -3.132 -3.816 2.330 1.00 95.19 100 ILE A CA 1
ATOM 707 C C . ILE A 1 100 ? -4.167 -4.277 3.353 1.00 95.19 100 ILE A C 1
ATOM 709 O O . ILE A 1 100 ? -5.110 -3.552 3.663 1.00 95.19 100 ILE A O 1
ATOM 713 N N . GLU A 1 101 ? -3.969 -5.469 3.907 1.00 95.50 101 GLU A N 1
ATOM 714 C CA . GLU A 1 101 ? -4.782 -5.976 5.013 1.00 95.50 101 GLU A CA 1
ATOM 715 C C . GLU A 1 101 ? -4.432 -5.257 6.318 1.00 95.50 101 GLU A C 1
ATOM 717 O O . GLU A 1 101 ? -3.255 -5.133 6.667 1.00 95.50 101 GLU A O 1
ATOM 722 N N . LEU A 1 102 ? -5.444 -4.821 7.074 1.00 94.88 102 LEU A N 1
ATOM 723 C CA . LEU A 1 102 ? -5.234 -4.096 8.333 1.00 94.88 102 LEU A CA 1
ATOM 724 C C . LEU A 1 102 ? -5.294 -5.000 9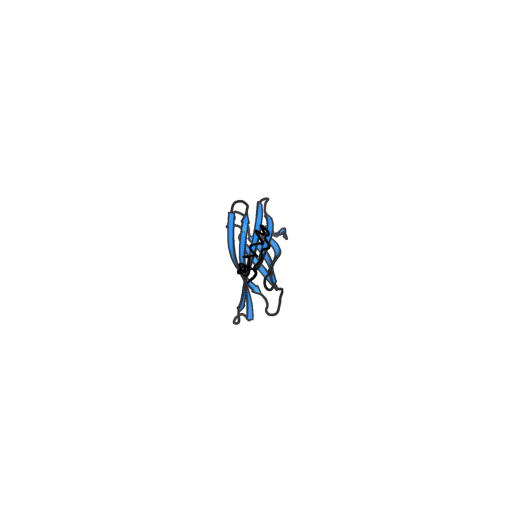.578 1.00 94.88 102 LEU A C 1
ATOM 726 O O . LEU A 1 102 ? -4.907 -4.586 10.676 1.00 94.88 102 LEU A O 1
ATOM 730 N N . ALA A 1 103 ? -5.691 -6.264 9.413 1.00 95.44 103 ALA A N 1
ATOM 731 C CA . ALA A 1 103 ? -5.720 -7.250 10.494 1.00 95.44 103 ALA A CA 1
ATOM 732 C C . ALA A 1 103 ? -4.376 -7.398 11.250 1.00 95.44 103 ALA A C 1
ATOM 734 O O . ALA A 1 103 ? -4.402 -7.455 12.485 1.00 95.44 103 ALA A O 1
ATOM 735 N N . PRO A 1 104 ? -3.192 -7.385 10.593 1.00 96.12 104 PRO A N 1
ATOM 736 C CA . PRO A 1 104 ? -1.902 -7.490 11.285 1.00 96.12 104 PRO A CA 1
ATOM 737 C C . PRO A 1 104 ? -1.638 -6.374 12.309 1.00 96.12 104 PRO A C 1
ATOM 739 O O . PRO A 1 104 ? -0.943 -6.592 13.302 1.00 96.12 104 PRO A O 1
ATOM 742 N N . ILE A 1 105 ? -2.227 -5.192 12.113 1.00 95.56 105 ILE A N 1
ATOM 743 C CA . ILE A 1 105 ? -2.090 -4.042 13.021 1.00 95.56 105 ILE A CA 1
ATOM 744 C C . ILE A 1 105 ? -3.278 -3.885 13.980 1.00 95.56 105 ILE A C 1
ATOM 746 O O . ILE A 1 105 ? -3.340 -2.909 14.726 1.00 95.56 105 ILE A O 1
ATOM 750 N N . GLY A 1 106 ? -4.178 -4.873 14.019 1.00 92.88 106 GLY A N 1
ATOM 751 C CA . GLY A 1 106 ? -5.315 -4.917 14.940 1.00 92.88 106 GLY A CA 1
ATOM 752 C C . GLY A 1 106 ? -6.514 -4.066 14.519 1.00 92.88 106 GLY A C 1
ATOM 753 O O . GLY A 1 106 ? -7.354 -3.777 15.366 1.00 92.88 106 GLY A O 1
ATOM 754 N N . LEU A 1 107 ? -6.594 -3.666 13.249 1.00 92.44 107 LEU A N 1
ATOM 755 C CA . LEU A 1 107 ? -7.764 -3.000 12.675 1.00 92.44 107 LEU A CA 1
ATOM 756 C C . LEU A 1 107 ? -8.543 -3.978 11.791 1.00 92.44 107 LEU A C 1
ATOM 758 O O . LEU A 1 107 ? -7.981 -4.934 11.258 1.00 92.44 107 LEU A O 1
ATOM 762 N N . VAL A 1 108 ? -9.844 -3.741 11.637 1.00 92.06 108 VAL A N 1
ATOM 763 C CA . VAL A 1 108 ? -10.699 -4.545 10.759 1.00 92.06 108 VAL A CA 1
ATOM 764 C C . VAL A 1 108 ? -10.708 -3.934 9.363 1.00 92.06 108 VAL A C 1
ATOM 766 O O . VAL A 1 108 ? -10.803 -2.718 9.211 1.00 92.06 108 VAL A O 1
ATOM 769 N N . GLY A 1 109 ? -10.638 -4.794 8.350 1.00 91.94 109 GLY A N 1
ATOM 770 C CA . GLY A 1 109 ? -10.791 -4.402 6.958 1.00 91.94 109 GLY A CA 1
ATOM 771 C C . GLY A 1 109 ? -9.491 -4.339 6.166 1.00 91.94 109 GLY A C 1
ATOM 772 O O . GLY A 1 109 ? -8.420 -4.763 6.612 1.00 91.94 109 GLY A O 1
ATOM 773 N N . THR A 1 110 ? -9.627 -3.793 4.968 1.00 95.25 110 THR A N 1
ATOM 774 C CA . THR A 1 110 ? -8.614 -3.789 3.928 1.00 95.25 110 THR A CA 1
ATOM 775 C C . THR A 1 110 ? -8.556 -2.402 3.303 1.00 95.25 110 THR A C 1
ATOM 777 O O . THR A 1 110 ? -9.572 -1.753 3.047 1.00 95.25 110 THR A O 1
ATOM 780 N N . LEU A 1 111 ? -7.342 -1.923 3.071 1.00 94.50 111 LEU A N 1
ATOM 781 C CA . LEU A 1 111 ? -7.090 -0.645 2.438 1.00 94.50 111 LEU A CA 1
ATOM 782 C C . LEU A 1 111 ? -6.761 -0.870 0.963 1.00 94.50 111 LEU A C 1
ATOM 784 O O . LEU A 1 111 ? -5.722 -1.445 0.633 1.00 94.50 111 LEU A O 1
ATOM 788 N N . HIS A 1 112 ? -7.633 -0.403 0.080 1.00 95.56 112 HIS A N 1
ATOM 789 C CA . HIS A 1 112 ? -7.389 -0.362 -1.355 1.00 95.56 112 HIS A CA 1
ATOM 790 C C . HIS A 1 112 ? -6.798 0.995 -1.715 1.00 95.56 112 HIS A C 1
ATOM 792 O O . HIS A 1 112 ? -7.390 2.040 -1.451 1.00 95.56 112 HIS A O 1
ATOM 798 N N . LEU A 1 113 ? -5.610 0.973 -2.300 1.00 95.56 113 LEU A N 1
ATOM 799 C CA . LEU A 1 113 ? -4.835 2.155 -2.631 1.00 95.56 113 LEU A CA 1
ATOM 800 C C . LEU A 1 113 ? -4.689 2.281 -4.139 1.00 95.56 113 LEU A C 1
ATOM 802 O O . LEU A 1 113 ? -4.476 1.282 -4.824 1.00 95.56 113 LEU A O 1
ATOM 806 N N . THR A 1 114 ? -4.682 3.514 -4.629 1.00 95.94 114 THR A N 1
ATOM 807 C CA . THR A 1 114 ? -4.066 3.836 -5.918 1.00 95.94 114 THR A CA 1
ATOM 808 C C . THR A 1 114 ? -2.754 4.539 -5.633 1.00 95.94 114 THR A C 1
ATOM 810 O O . THR A 1 114 ? -2.726 5.577 -4.972 1.00 95.94 114 THR A O 1
ATOM 813 N N . LEU A 1 115 ? -1.654 3.964 -6.101 1.00 95.75 115 LEU A N 1
ATOM 814 C CA . LEU A 1 115 ? -0.317 4.500 -5.910 1.00 95.75 115 LEU A CA 1
ATOM 815 C C . LEU A 1 115 ? 0.132 5.217 -7.173 1.00 95.75 115 LEU A C 1
ATOM 817 O O . LEU A 1 115 ? 0.066 4.649 -8.259 1.00 95.75 115 LEU A O 1
ATOM 821 N N . HIS A 1 116 ? 0.628 6.437 -7.017 1.00 95.19 116 HIS A N 1
ATOM 822 C CA . HIS A 1 116 ? 1.335 7.154 -8.065 1.00 95.19 116 HIS A CA 1
ATOM 823 C C . HIS A 1 116 ? 2.831 6.845 -7.940 1.00 95.19 116 HIS A C 1
ATOM 825 O O . HIS A 1 116 ? 3.467 7.159 -6.930 1.00 95.19 116 HIS A O 1
ATOM 831 N N . VAL A 1 117 ? 3.384 6.185 -8.955 1.00 93.12 117 VAL A N 1
ATOM 832 C CA . VAL A 1 117 ? 4.757 5.678 -8.980 1.00 93.12 117 VAL A CA 1
ATOM 833 C C . VAL A 1 117 ? 5.555 6.427 -10.039 1.00 93.12 117 VAL A C 1
ATOM 835 O O . VAL A 1 117 ? 5.210 6.420 -11.223 1.00 93.12 117 VAL A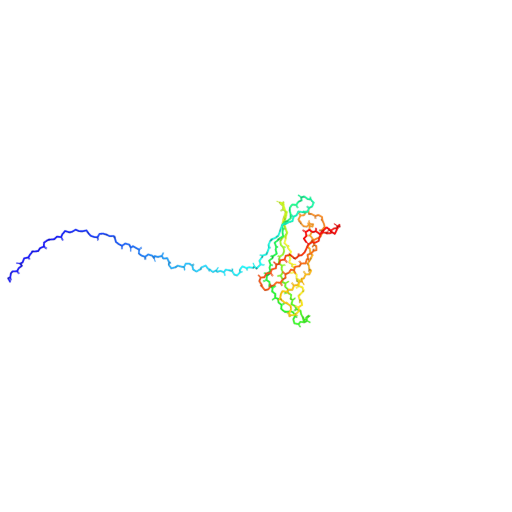 O 1
ATOM 838 N N . ALA A 1 118 ? 6.659 7.040 -9.623 1.00 90.62 118 ALA A N 1
ATOM 839 C CA . ALA A 1 118 ? 7.609 7.699 -10.509 1.00 90.62 118 ALA A CA 1
ATOM 840 C C . ALA A 1 118 ? 9.046 7.223 -10.213 1.00 90.62 118 ALA A C 1
ATOM 842 O O . ALA A 1 118 ? 9.297 6.558 -9.203 1.00 90.62 118 ALA A O 1
ATOM 843 N N . PRO A 1 119 ? 10.026 7.526 -11.084 1.00 82.62 119 PRO A N 1
ATOM 844 C CA . PRO A 1 119 ? 11.423 7.232 -10.804 1.00 82.62 119 PRO A CA 1
ATOM 845 C C . PRO A 1 119 ? 11.836 7.918 -9.498 1.00 82.62 119 PRO A C 1
ATOM 847 O O . PRO A 1 119 ? 11.802 9.141 -9.404 1.00 82.62 119 PRO A O 1
ATOM 850 N N . ALA A 1 120 ? 12.200 7.119 -8.494 1.00 85.25 120 ALA A N 1
ATOM 851 C CA . ALA A 1 120 ? 12.538 7.586 -7.150 1.00 85.25 120 ALA A CA 1
ATOM 852 C C . ALA A 1 120 ? 11.399 8.301 -6.390 1.00 85.25 120 ALA A C 1
ATOM 854 O O . ALA A 1 120 ? 11.676 9.131 -5.525 1.00 85.25 120 ALA A O 1
ATOM 855 N N . SER A 1 121 ? 10.131 7.963 -6.644 1.00 90.62 121 SER A N 1
ATOM 856 C CA . SER A 1 121 ? 9.040 8.293 -5.720 1.00 90.62 121 SER A CA 1
ATOM 857 C C . SER A 1 121 ? 7.874 7.310 -5.809 1.00 90.62 121 SER A C 1
ATOM 859 O O . SER A 1 121 ? 7.584 6.718 -6.848 1.00 90.62 121 SER A O 1
ATOM 861 N N . VAL A 1 122 ? 7.194 7.139 -4.684 1.00 94.38 122 VAL A N 1
ATOM 862 C CA . VAL A 1 122 ? 5.902 6.464 -4.578 1.00 94.38 122 VAL A CA 1
ATOM 863 C C . VAL A 1 122 ? 5.049 7.313 -3.651 1.00 94.38 122 VAL A C 1
ATOM 865 O O . VAL A 1 122 ? 5.559 7.775 -2.638 1.00 94.38 122 VAL A O 1
ATOM 868 N N . THR A 1 123 ? 3.798 7.581 -4.007 1.00 94.69 123 THR A N 1
ATOM 869 C CA . THR A 1 123 ? 2.853 8.348 -3.179 1.00 94.69 123 THR A CA 1
ATOM 870 C C . THR A 1 123 ? 1.463 7.736 -3.266 1.00 94.69 123 THR A C 1
ATOM 872 O O . THR A 1 123 ? 1.141 7.085 -4.263 1.00 94.69 123 THR A O 1
ATOM 875 N N . ILE A 1 124 ? 0.621 7.950 -2.252 1.00 95.62 124 ILE A N 1
ATOM 876 C CA . ILE A 1 124 ? -0.776 7.514 -2.309 1.00 95.62 124 ILE A CA 1
ATOM 877 C C . ILE A 1 124 ? -1.565 8.594 -3.041 1.00 95.62 124 ILE A C 1
ATOM 879 O O . ILE A 1 124 ? -1.591 9.750 -2.619 1.00 95.62 124 ILE A O 1
ATOM 883 N N . ASP A 1 125 ? -2.186 8.219 -4.149 1.00 94.50 125 ASP A N 1
ATOM 884 C CA . ASP A 1 125 ? -3.066 9.089 -4.923 1.00 94.50 125 ASP A CA 1
ATOM 885 C C . ASP A 1 125 ? -4.482 9.066 -4.331 1.00 94.50 125 ASP A C 1
ATOM 887 O O . ASP A 1 125 ? -5.025 10.107 -3.978 1.00 94.50 125 ASP A O 1
ATOM 891 N N . SER A 1 126 ? -5.020 7.863 -4.102 1.00 93.88 126 SER A N 1
ATOM 892 C CA . SER A 1 126 ? -6.312 7.646 -3.437 1.00 93.88 126 SER A CA 1
ATOM 893 C C . SER A 1 126 ? -6.290 6.441 -2.500 1.00 93.88 126 SER A C 1
ATOM 895 O O . SER A 1 126 ? -5.481 5.518 -2.668 1.00 93.88 126 SER A O 1
ATOM 897 N N . ALA A 1 127 ? -7.176 6.454 -1.502 1.00 93.62 127 ALA A N 1
ATOM 898 C CA . ALA A 1 127 ? -7.311 5.399 -0.504 1.00 93.62 127 ALA A CA 1
ATOM 899 C C . ALA A 1 127 ? -8.781 5.133 -0.149 1.00 93.62 127 ALA A C 1
ATOM 901 O O . ALA A 1 127 ? -9.516 6.028 0.277 1.00 93.62 127 ALA A O 1
ATOM 902 N N . LEU A 1 128 ? -9.181 3.868 -0.250 1.00 94.31 128 LEU A N 1
ATOM 903 C CA . LEU A 1 128 ? -10.511 3.368 0.082 1.00 94.31 128 LEU A CA 1
ATOM 904 C C . LEU A 1 128 ? -10.402 2.267 1.140 1.00 94.31 128 LEU A C 1
ATOM 906 O O . LEU A 1 128 ? -9.665 1.299 0.961 1.00 94.31 128 LEU A O 1
ATOM 910 N N . LEU A 1 129 ? -11.174 2.380 2.215 1.00 93.12 129 LEU A N 1
ATOM 911 C CA . LEU A 1 129 ? -11.290 1.350 3.243 1.00 93.12 129 LEU A CA 1
ATOM 912 C C . LEU A 1 129 ? -12.521 0.472 3.008 1.00 93.12 129 LEU A C 1
ATOM 914 O O . LEU A 1 129 ? -13.635 0.971 2.814 1.00 93.12 129 LEU A O 1
ATOM 918 N N . THR A 1 130 ? -12.324 -0.840 3.071 1.00 92.12 130 THR A N 1
ATOM 919 C CA . THR A 1 130 ? -13.382 -1.852 3.006 1.00 92.12 130 THR A CA 1
ATOM 920 C C . THR A 1 130 ? -13.347 -2.745 4.249 1.00 92.12 130 THR A C 1
ATOM 922 O O . THR A 1 130 ? -12.276 -2.954 4.807 1.00 92.12 130 THR A O 1
ATOM 925 N N . PRO A 1 131 ? -14.489 -3.292 4.707 1.00 82.75 131 PRO A N 1
ATOM 926 C CA . PRO A 1 131 ? -15.851 -3.058 4.217 1.00 82.75 131 PRO A CA 1
ATOM 927 C C . PRO A 1 131 ? -16.356 -1.631 4.515 1.00 82.75 131 PRO A C 1
ATOM 929 O O . PRO A 1 131 ? -15.843 -0.948 5.391 1.00 82.75 131 PRO A O 1
ATOM 932 N N . GLY A 1 132 ? -17.356 -1.171 3.754 1.00 74.44 132 GLY A N 1
ATOM 933 C CA . GLY A 1 132 ? -17.967 0.160 3.916 1.00 74.44 132 GLY A CA 1
ATOM 934 C C . GLY A 1 132 ? -17.577 1.202 2.861 1.00 74.44 132 GLY A C 1
ATOM 935 O O . GLY A 1 132 ? -18.221 2.243 2.805 1.00 74.44 132 GLY A O 1
ATOM 936 N N . ALA A 1 133 ? -16.587 0.907 2.006 1.00 79.25 133 ALA A N 1
ATOM 937 C CA . ALA A 1 133 ? -16.152 1.751 0.884 1.00 79.25 133 ALA A CA 1
ATOM 938 C C . ALA A 1 133 ? -15.938 3.224 1.282 1.00 79.25 133 ALA A C 1
ATOM 940 O O . ALA A 1 133 ? -16.331 4.152 0.573 1.00 79.25 133 ALA A O 1
ATOM 941 N N . VAL A 1 134 ? -15.331 3.435 2.450 1.00 80.94 134 VAL A N 1
ATOM 942 C CA . VAL A 1 134 ? -15.075 4.774 2.974 1.00 80.94 134 VAL A CA 1
ATOM 943 C C . VAL A 1 134 ? -13.856 5.330 2.250 1.00 80.94 134 VAL A C 1
ATOM 945 O O . VAL A 1 134 ? -12.759 4.787 2.378 1.00 80.94 134 VAL A O 1
ATOM 948 N N . ILE A 1 135 ? -14.049 6.400 1.482 1.00 82.12 135 ILE A N 1
ATOM 949 C CA . ILE A 1 135 ? -12.946 7.144 0.869 1.00 82.12 135 ILE A CA 1
ATOM 950 C C . ILE A 1 135 ? -12.248 7.927 1.978 1.00 82.12 135 ILE A C 1
ATOM 952 O O . ILE A 1 135 ? -12.876 8.731 2.669 1.00 82.12 135 ILE A O 1
ATOM 956 N N . ILE A 1 136 ? -10.958 7.664 2.160 1.00 82.56 136 ILE A N 1
ATOM 957 C CA . ILE A 1 136 ? -10.122 8.328 3.169 1.00 82.56 136 ILE A CA 1
ATOM 958 C C . ILE A 1 136 ? -9.146 9.310 2.502 1.00 82.56 136 ILE A C 1
ATOM 960 O O . ILE A 1 136 ? -8.639 10.218 3.163 1.00 82.56 136 ILE A O 1
ATOM 964 N N . LYS A 1 137 ? -8.925 9.162 1.190 1.00 84.44 137 LYS A N 1
ATOM 965 C CA . LYS A 1 137 ? -8.210 10.103 0.328 1.00 84.44 137 LYS A CA 1
ATOM 966 C C . LYS A 1 137 ? -8.674 9.969 -1.115 1.00 84.44 137 LYS A C 1
ATOM 968 O O . LYS A 1 137 ? -8.778 8.806 -1.572 1.00 84.44 137 LYS A O 1
#

Foldseek 3Di:
DDDDDDDDDDDDDDDDDPDPDPDPDPPPDPAFQKDKDWFADPNWIKIKIKGFPDWAQDPVVRWIWIWIWIWMETPVDIDIDIDTFTFHPPDAFTWTWDKAQCVRHPDDFIKIFIWGDHDSHIDTPWIFTPDVRDTGD

Radius of gyration: 29.74 Å; chains: 1; bounding box: 106×58×45 Å

pLDDT: mean 81.12, std 18.92, range [40.66, 97.56]

Sequence (137 aa):
MKSPFFARRRTLGSLLALAAALSLGSVGSARAACSSERFTVERTPLSIQLCLSSIAIDPAAGSRIAHVEATTSTPTRSATAQLALLLPVGSSPAHAPATIELAPIGLVGTLHLTLHVAPASVTIDSALLTPGAVIIK

Secondary structure (DSSP, 8-state):
--------------------------------EEEEEEEEETTEEEEEEEEEEEEEEETTTTEEEEEEEEEEE-SS-EEEEEEEEEE-TT-SSEEEEEEEESGGGT--SEEEEEEEEETTEEEEEEEEEETTTEE--